Protein AF-A0A4P6HB62-F1 (afdb_monomer)

Nearest PDB structures (foldseek):
  6sy0-assembly1_B  TM=4.475E-01  e=1.836E+00  Plasmodium falciparum 3D7
  6snr-assembly1_A  TM=3.724E-01  e=1.966E+00  Staphylococcus aureus

Radius of gyration: 12.58 Å; Cα contacts (8 Å, |Δi|>4): 88; chains: 1; bounding box: 32×24×33 Å

Mean predicted aligned error: 4.73 Å

Sequence (73 aa):
MKATVDPETRTFTLLADGKGSRWIGQYPIADYEKWVRFYAEQQERYAPHAQSYQPAVDALASIADQIRLLRGC

Solvent-accessible surface area (backbone atoms only — not comparable to full-atom values): 4195 Å² total; per-residue (Å²): 80,46,52,51,75,42,80,90,80,45,27,31,36,44,35,40,72,50,102,90,50,78,49,76,48,78,42,52,55,86,50,46,65,59,52,55,50,50,53,53,52,47,31,67,77,37,57,95,51,24,75,78,45,43,45,56,54,55,21,55,58,75,43,43,67,60,51,50,58,65,71,73,106

Secondary structure (DSSP, 8-state):
-EEEEETTTTEEEEEEEETTEEEEEEEEGGGHHHHHHHHHHHHHHTGGGHHHHHHHHHHHHHTHHHHHHHH--

Structure (mmCIF, N/CA/C/O backbone):
data_AF-A0A4P6HB62-F1
#
_entry.id   AF-A0A4P6HB62-F1
#
loop_
_atom_site.group_PDB
_atom_site.id
_atom_site.type_symbol
_atom_site.label_atom_id
_atom_site.label_alt_id
_atom_site.label_comp_id
_atom_site.label_asym_id
_atom_site.label_entity_id
_atom_site.label_seq_id
_atom_site.pdbx_PDB_ins_code
_atom_site.Cartn_x
_atom_site.Cartn_y
_atom_site.Cartn_z
_atom_site.occupancy
_atom_site.B_iso_or_equiv
_atom_site.auth_seq_id
_atom_site.auth_comp_id
_atom_site.auth_asym_id
_atom_site.auth_atom_id
_atom_site.pdbx_PDB_model_num
ATOM 1 N N . MET A 1 1 ? 11.487 1.712 1.196 1.00 84.00 1 MET A N 1
ATOM 2 C CA . MET A 1 1 ? 10.098 2.153 1.462 1.00 84.00 1 MET A CA 1
ATOM 3 C C . MET A 1 1 ? 9.571 1.365 2.651 1.00 84.00 1 MET A C 1
ATOM 5 O O . MET A 1 1 ? 10.064 0.266 2.880 1.00 84.00 1 MET A O 1
ATOM 9 N N . LYS A 1 2 ? 8.636 1.911 3.425 1.00 89.38 2 LYS A N 1
ATOM 10 C CA . LYS A 1 2 ? 8.026 1.239 4.582 1.00 89.38 2 LYS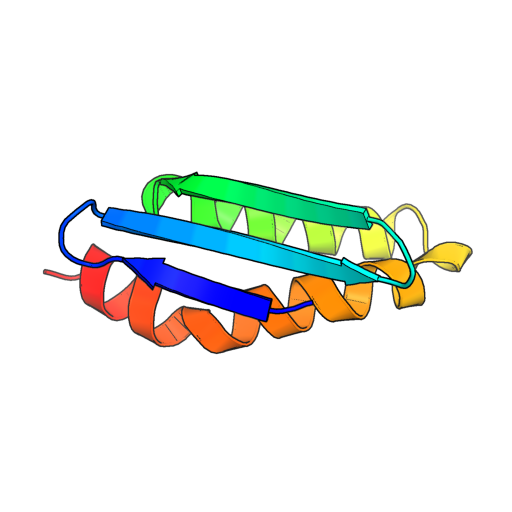 A CA 1
ATOM 11 C C . LYS A 1 2 ? 6.522 1.483 4.575 1.00 89.38 2 LYS A C 1
ATOM 13 O O . LYS A 1 2 ? 6.107 2.577 4.206 1.00 89.38 2 LYS A O 1
ATOM 18 N N . ALA A 1 3 ? 5.731 0.505 5.008 1.00 92.06 3 ALA A N 1
ATOM 19 C CA . ALA A 1 3 ? 4.311 0.698 5.276 1.00 92.06 3 ALA A CA 1
ATOM 20 C C . ALA A 1 3 ? 3.989 0.433 6.751 1.00 92.06 3 ALA A C 1
ATOM 22 O O . ALA A 1 3 ? 4.638 -0.393 7.395 1.00 92.06 3 ALA A O 1
ATOM 23 N N . THR A 1 4 ? 3.003 1.143 7.290 1.00 94.25 4 THR A N 1
ATOM 24 C CA . THR A 1 4 ? 2.477 0.937 8.649 1.00 94.25 4 THR A CA 1
ATOM 25 C C . THR A 1 4 ? 0.964 1.077 8.641 1.00 94.25 4 THR A C 1
ATOM 27 O O . THR A 1 4 ? 0.437 1.864 7.861 1.00 94.25 4 THR A O 1
ATOM 30 N N . VAL A 1 5 ? 0.272 0.349 9.512 1.00 94.88 5 VAL A N 1
ATOM 31 C CA . VAL A 1 5 ? -1.187 0.416 9.654 1.00 94.88 5 VAL A CA 1
ATOM 32 C C . VAL A 1 5 ? -1.532 1.084 10.976 1.00 94.88 5 VAL A C 1
ATOM 34 O O . VAL A 1 5 ? -0.911 0.793 11.995 1.00 94.88 5 VAL A O 1
ATOM 37 N N . ASP A 1 6 ? -2.518 1.969 10.938 1.00 94.12 6 ASP A N 1
ATOM 38 C CA . ASP A 1 6 ? -3.135 2.580 12.104 1.00 94.12 6 ASP A CA 1
ATOM 39 C C . ASP A 1 6 ? -4.555 1.997 12.265 1.00 94.12 6 ASP A C 1
ATOM 41 O O . ASP A 1 6 ? -5.447 2.289 11.454 1.00 94.12 6 ASP A O 1
ATOM 45 N N . PRO A 1 7 ? -4.769 1.107 13.252 1.00 91.75 7 PRO A N 1
ATOM 46 C CA . PRO A 1 7 ? -6.043 0.416 13.421 1.00 91.75 7 PRO A CA 1
ATOM 47 C C . PRO A 1 7 ? -7.146 1.324 13.980 1.00 91.75 7 PRO A C 1
ATOM 49 O O . PRO A 1 7 ? -8.318 1.076 13.702 1.00 91.75 7 PRO A O 1
ATOM 52 N N . GLU A 1 8 ? -6.794 2.375 14.727 1.00 92.56 8 GLU A N 1
ATOM 53 C CA . GLU A 1 8 ? -7.754 3.293 15.354 1.00 92.56 8 GLU A CA 1
ATOM 54 C C . GLU A 1 8 ? -8.439 4.171 14.306 1.00 92.56 8 GLU A C 1
ATOM 56 O O . GLU A 1 8 ? -9.661 4.314 14.285 1.00 92.56 8 GLU A O 1
ATOM 61 N N . THR A 1 9 ? -7.649 4.711 13.382 1.00 93.06 9 THR A N 1
ATOM 62 C CA . THR A 1 9 ? -8.131 5.565 12.290 1.00 93.06 9 THR A CA 1
ATOM 63 C C . THR A 1 9 ? -8.508 4.777 11.039 1.00 93.06 9 THR A C 1
ATOM 65 O O . THR A 1 9 ? -9.009 5.361 10.078 1.00 93.06 9 THR A O 1
ATOM 68 N N . ARG A 1 10 ? -8.282 3.454 11.027 1.00 93.56 10 ARG A N 1
ATOM 69 C CA . ARG A 1 10 ? -8.473 2.575 9.859 1.00 93.56 10 ARG A CA 1
ATOM 70 C C . ARG A 1 10 ? -7.752 3.113 8.619 1.00 93.56 10 ARG A C 1
ATOM 72 O O . ARG A 1 10 ? -8.299 3.132 7.509 1.00 93.56 10 ARG A O 1
ATOM 79 N N . THR A 1 11 ? -6.493 3.509 8.799 1.00 95.69 11 THR A N 1
ATOM 80 C CA . THR A 1 11 ? -5.622 3.978 7.714 1.00 95.69 11 THR A CA 1
ATOM 81 C C . THR A 1 11 ? -4.329 3.173 7.633 1.00 95.69 11 THR A C 1
ATOM 83 O O . THR A 1 11 ? -3.940 2.474 8.565 1.00 95.69 11 THR A O 1
ATOM 86 N N . PHE A 1 12 ? -3.647 3.250 6.497 1.00 94.62 12 PHE A N 1
ATOM 87 C CA . PHE A 1 12 ? -2.269 2.813 6.355 1.00 94.62 12 PHE A CA 1
ATOM 88 C C . PHE A 1 12 ? -1.429 3.933 5.754 1.00 94.62 12 PHE A C 1
ATOM 90 O O . PHE A 1 12 ? -1.906 4.742 4.959 1.00 94.62 12 PHE A O 1
ATOM 97 N N . THR A 1 13 ? -0.159 3.958 6.122 1.00 93.88 13 THR A N 1
ATOM 98 C CA . THR A 1 13 ? 0.804 4.959 5.681 1.00 93.88 13 THR A CA 1
ATOM 99 C C . THR A 1 13 ? 1.874 4.286 4.846 1.00 93.88 13 THR A C 1
ATOM 101 O O . THR A 1 13 ? 2.469 3.305 5.288 1.00 93.88 13 THR A O 1
ATOM 104 N N . LEU A 1 14 ? 2.143 4.828 3.661 1.00 91.25 14 LEU A N 1
ATOM 105 C CA . LEU A 1 14 ? 3.242 4.439 2.787 1.00 91.25 14 LEU A CA 1
ATOM 106 C C . LEU A 1 14 ? 4.328 5.518 2.853 1.00 91.25 14 LEU A C 1
ATOM 108 O O . LEU A 1 14 ? 4.092 6.686 2.543 1.00 91.25 14 LEU A O 1
ATOM 112 N N . LEU A 1 15 ? 5.521 5.122 3.281 1.00 88.31 15 LEU A N 1
ATOM 113 C CA . LEU A 1 15 ? 6.648 6.008 3.525 1.00 88.31 15 LEU A CA 1
ATOM 114 C C . LEU A 1 15 ? 7.792 5.693 2.563 1.00 88.31 15 LEU A C 1
ATOM 116 O O . LEU A 1 15 ? 8.44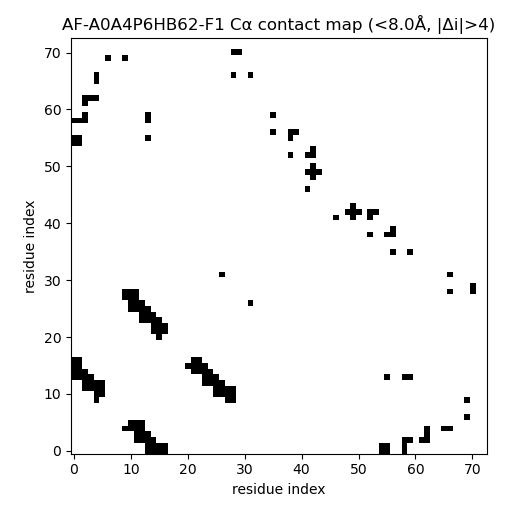0 4.644 2.668 1.00 88.31 15 LEU A O 1
ATOM 120 N N . ALA A 1 16 ? 8.063 6.607 1.636 1.00 80.25 16 ALA A N 1
ATOM 121 C CA . ALA A 1 16 ? 9.271 6.563 0.825 1.00 80.25 16 ALA A CA 1
ATOM 122 C C . ALA A 1 16 ? 10.399 7.251 1.597 1.00 80.25 16 ALA A C 1
ATOM 124 O O . ALA A 1 16 ? 10.358 8.459 1.814 1.00 80.25 16 ALA A O 1
ATOM 125 N N . ASP A 1 17 ? 11.387 6.466 2.019 1.00 65.38 17 ASP A N 1
ATOM 126 C CA . ASP A 1 17 ? 12.642 6.980 2.554 1.00 65.38 17 ASP A CA 1
ATOM 127 C C . ASP A 1 17 ? 13.689 6.885 1.440 1.00 65.38 17 ASP A C 1
ATOM 129 O O . ASP A 1 17 ? 14.022 5.789 0.978 1.00 65.38 17 ASP A O 1
ATOM 133 N N . GLY A 1 18 ? 14.114 8.040 0.935 1.00 57.00 18 GLY A N 1
ATOM 134 C CA . GLY A 1 18 ? 15.162 8.188 -0.069 1.00 57.00 18 GLY A CA 1
ATOM 135 C C . GLY A 1 18 ? 16.033 9.391 0.282 1.00 57.00 18 GLY A C 1
ATOM 136 O O . GLY A 1 18 ? 15.580 10.295 0.986 1.00 57.00 18 GLY A O 1
ATOM 137 N N . LYS A 1 19 ? 17.291 9.403 -0.185 1.00 50.41 19 LYS A N 1
ATOM 138 C CA . LYS A 1 19 ? 18.271 10.466 0.111 1.00 50.41 19 LYS A CA 1
ATOM 139 C C . LYS A 1 19 ? 17.693 11.856 -0.218 1.00 50.41 19 LYS A C 1
ATOM 141 O O . LYS A 1 19 ? 17.734 12.281 -1.365 1.00 50.41 19 LYS A O 1
ATOM 146 N N . GLY A 1 20 ? 17.174 12.553 0.796 1.00 51.97 20 GLY A N 1
ATOM 147 C CA . GLY A 1 20 ? 16.731 13.950 0.723 1.00 51.97 20 GLY A CA 1
ATOM 148 C C . GLY A 1 20 ? 15.227 14.200 0.547 1.00 51.97 20 GLY A C 1
ATOM 149 O O . GLY A 1 20 ? 14.829 15.361 0.504 1.00 51.97 20 GLY A O 1
ATOM 150 N N . SER A 1 21 ? 14.365 13.182 0.460 1.00 53.62 21 SER A N 1
ATOM 151 C CA . SER A 1 21 ? 12.909 13.398 0.373 1.00 53.62 21 SER A CA 1
ATOM 152 C C . SER A 1 21 ? 12.135 12.276 1.049 1.00 53.62 21 SER A C 1
ATOM 154 O O . SER A 1 21 ? 12.229 11.113 0.659 1.00 53.62 21 SER A O 1
ATOM 156 N N . ARG A 1 22 ? 11.354 12.648 2.067 1.00 68.50 22 ARG A N 1
ATOM 157 C CA . ARG A 1 22 ? 10.452 11.753 2.787 1.00 68.50 22 ARG A CA 1
ATOM 158 C C . ARG A 1 22 ? 9.046 11.975 2.254 1.00 68.50 22 ARG A C 1
ATOM 160 O O . ARG A 1 22 ? 8.388 12.941 2.630 1.00 68.50 22 ARG A O 1
ATOM 167 N N . TRP A 1 23 ? 8.607 11.111 1.347 1.00 70.44 23 TRP A N 1
ATOM 168 C CA . TRP A 1 23 ? 7.222 11.137 0.886 1.00 70.44 23 TRP A CA 1
ATOM 169 C C . TRP A 1 23 ? 6.375 10.263 1.811 1.00 70.44 23 TRP A C 1
ATOM 171 O O . TRP A 1 23 ? 6.742 9.121 2.094 1.00 70.44 23 TRP A O 1
ATOM 181 N N . ILE A 1 24 ? 5.274 10.823 2.310 1.00 80.81 24 ILE A N 1
ATOM 182 C CA . ILE A 1 24 ? 4.351 10.165 3.235 1.00 80.81 24 ILE A CA 1
ATOM 183 C C . ILE A 1 24 ? 2.956 10.264 2.626 1.00 80.81 24 ILE A C 1
ATOM 185 O O . ILE A 1 24 ? 2.411 11.360 2.513 1.00 80.81 24 ILE A O 1
ATOM 189 N N . GLY A 1 25 ? 2.392 9.127 2.231 1.00 88.38 25 GLY A N 1
ATOM 190 C CA . GLY A 1 25 ? 0.989 9.022 1.840 1.00 88.38 25 GLY A CA 1
ATOM 191 C C . GLY A 1 25 ? 0.217 8.247 2.899 1.00 88.38 25 GLY A C 1
ATOM 192 O O . GLY A 1 25 ? 0.591 7.117 3.199 1.00 88.38 25 GLY A O 1
ATOM 193 N N . GLN A 1 26 ? -0.832 8.840 3.470 1.00 92.94 26 GLN A N 1
ATOM 194 C CA . GLN A 1 26 ? -1.764 8.161 4.375 1.00 92.94 26 GLN A CA 1
ATOM 195 C C . GLN A 1 26 ? -3.071 7.894 3.631 1.00 92.94 26 GLN A C 1
ATOM 197 O O . GLN A 1 26 ? -3.638 8.799 3.017 1.00 92.94 26 GLN A 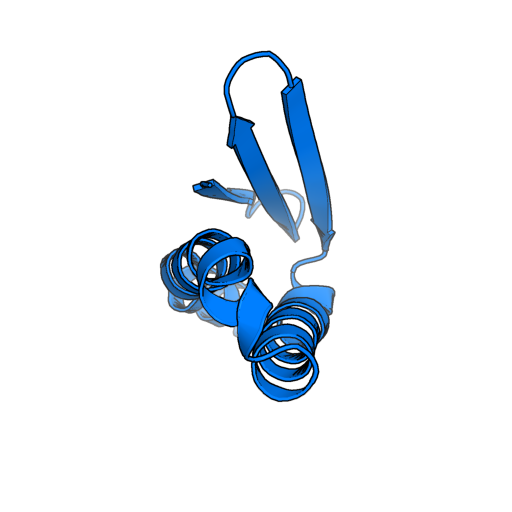O 1
ATOM 202 N N . TYR A 1 27 ? -3.536 6.651 3.677 1.00 93.94 27 TYR A N 1
ATOM 203 C CA . TYR A 1 27 ? -4.656 6.167 2.880 1.00 93.94 27 TYR A CA 1
ATOM 204 C C . TYR A 1 27 ? -5.621 5.343 3.734 1.00 93.94 27 TYR A C 1
ATOM 206 O O . TYR A 1 27 ? -5.180 4.649 4.650 1.00 93.94 27 TYR A O 1
ATOM 214 N N . PRO A 1 28 ? -6.929 5.356 3.441 1.00 95.50 28 PRO A N 1
ATOM 215 C CA . PRO A 1 28 ? -7.875 4.443 4.075 1.00 95.50 28 PRO A CA 1
ATOM 216 C C . PRO A 1 28 ? -7.514 2.980 3.790 1.00 95.50 28 PRO A C 1
ATOM 218 O O . PRO A 1 28 ? -7.144 2.641 2.666 1.00 95.50 28 PRO A O 1
ATOM 221 N N . ILE A 1 29 ? -7.710 2.077 4.757 1.00 95.06 29 ILE A N 1
ATOM 222 C CA . ILE A 1 29 ? -7.504 0.629 4.527 1.00 95.06 29 ILE A CA 1
ATOM 223 C C . ILE A 1 29 ? -8.413 0.062 3.424 1.00 95.06 29 ILE A C 1
ATOM 225 O O . ILE A 1 29 ? -8.072 -0.940 2.800 1.00 95.06 29 ILE A O 1
ATOM 229 N N . ALA A 1 30 ? -9.548 0.715 3.153 1.00 94.31 30 ALA A N 1
ATOM 230 C CA . ALA A 1 30 ? -10.448 0.366 2.055 1.00 94.31 30 ALA A CA 1
ATOM 231 C C . ALA A 1 30 ? -9.794 0.546 0.672 1.00 94.31 30 ALA A C 1
ATOM 233 O O . ALA A 1 30 ? -10.102 -0.202 -0.252 1.00 94.31 30 ALA A O 1
ATOM 234 N N . ASP A 1 31 ? -8.843 1.477 0.545 1.00 94.88 31 ASP A N 1
ATOM 235 C CA . ASP A 1 31 ? -8.104 1.729 -0.696 1.00 94.88 31 ASP A CA 1
ATOM 236 C C . ASP A 1 31 ? -6.895 0.797 -0.870 1.00 94.88 31 ASP A C 1
ATOM 238 O O . ASP A 1 31 ? -6.183 0.886 -1.871 1.00 94.88 31 ASP A O 1
ATOM 242 N N . TYR A 1 32 ? -6.632 -0.110 0.075 1.00 94.56 32 TYR A N 1
ATOM 243 C CA . TYR A 1 32 ? -5.459 -0.986 0.024 1.00 94.56 32 TYR A CA 1
ATOM 244 C C . TYR A 1 32 ? -5.369 -1.775 -1.292 1.00 94.56 32 TYR A C 1
ATOM 246 O O . TYR A 1 32 ? -4.333 -1.753 -1.956 1.00 94.56 32 TYR A O 1
ATOM 254 N N . GLU A 1 33 ? -6.463 -2.413 -1.720 1.00 94.25 33 GLU A N 1
ATOM 255 C CA . GLU A 1 33 ? -6.484 -3.206 -2.961 1.00 94.25 33 GLU A CA 1
ATOM 256 C C . GLU A 1 33 ? -6.248 -2.346 -4.205 1.00 94.25 33 GLU A C 1
ATOM 258 O O . GLU A 1 33 ? -5.568 -2.776 -5.137 1.00 94.25 33 GLU A O 1
ATOM 263 N N . LYS A 1 34 ? -6.745 -1.104 -4.197 1.00 94.81 34 LYS A N 1
ATOM 264 C CA . LYS A 1 34 ? -6.493 -0.130 -5.263 1.00 94.81 34 LYS A CA 1
ATOM 265 C C . LYS A 1 34 ? -5.000 0.165 -5.386 1.00 94.81 34 LYS A C 1
ATOM 267 O O . LYS A 1 34 ? -4.483 0.179 -6.500 1.00 94.81 34 LYS A O 1
ATOM 272 N N . TRP A 1 35 ? -4.302 0.375 -4.270 1.00 93.56 35 TRP A N 1
ATOM 273 C CA . TRP A 1 35 ? -2.864 0.659 -4.283 1.00 93.56 35 TRP A CA 1
ATOM 274 C C . TRP A 1 35 ? -2.022 -0.559 -4.661 1.00 93.56 35 TRP A C 1
ATOM 276 O O . TRP A 1 35 ? -1.099 -0.421 -5.461 1.00 93.56 35 TRP A O 1
ATOM 286 N N . VAL A 1 36 ? -2.364 -1.752 -4.164 1.00 93.94 36 VAL A N 1
ATOM 287 C CA . VAL A 1 36 ? -1.701 -3.005 -4.573 1.00 93.94 36 VAL A CA 1
ATOM 288 C C . VAL A 1 36 ? -1.816 -3.204 -6.083 1.00 93.94 36 VAL A C 1
ATOM 290 O O . VAL A 1 36 ? -0.807 -3.421 -6.756 1.00 93.94 36 VAL A O 1
ATOM 293 N N . ARG A 1 37 ? -3.030 -3.063 -6.627 1.00 94.38 37 ARG A N 1
ATOM 294 C CA . ARG A 1 37 ? -3.272 -3.183 -8.066 1.00 94.38 37 ARG A CA 1
ATOM 295 C C . ARG A 1 37 ? -2.513 -2.120 -8.856 1.00 94.38 37 ARG A C 1
ATOM 297 O O . ARG A 1 37 ? -1.859 -2.460 -9.833 1.00 94.38 37 ARG A O 1
ATOM 304 N N . PHE A 1 38 ? -2.548 -0.867 -8.404 1.00 92.88 38 PHE A N 1
ATOM 305 C CA . PHE A 1 38 ? -1.846 0.229 -9.064 1.00 92.88 38 PHE A CA 1
ATOM 306 C C . PHE A 1 38 ? -0.353 -0.073 -9.227 1.00 92.88 38 PHE A C 1
ATOM 308 O O . PHE A 1 38 ? 0.163 0.026 -10.336 1.00 92.88 38 PHE A O 1
ATOM 315 N N . TYR A 1 39 ? 0.345 -0.478 -8.159 1.00 90.19 39 TYR A N 1
ATOM 316 C CA . TYR A 1 39 ? 1.781 -0.766 -8.250 1.00 90.19 39 TYR A CA 1
ATOM 317 C C . TYR A 1 39 ? 2.092 -2.003 -9.099 1.00 90.19 39 TYR A C 1
ATOM 319 O O . TYR A 1 39 ? 3.082 -1.983 -9.829 1.00 90.19 39 TYR A O 1
ATOM 327 N N . ALA A 1 40 ? 1.239 -3.031 -9.074 1.00 89.56 40 ALA A N 1
ATOM 328 C CA . ALA A 1 40 ? 1.374 -4.181 -9.968 1.00 89.56 40 ALA A CA 1
ATOM 329 C C . ALA A 1 40 ? 1.217 -3.772 -11.447 1.00 89.56 40 ALA A C 1
ATOM 331 O O . ALA A 1 40 ? 2.058 -4.112 -12.279 1.00 89.56 40 ALA A O 1
A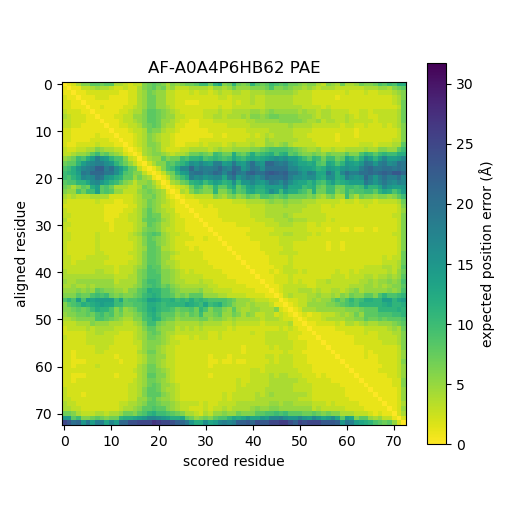TOM 332 N N . GLU A 1 41 ? 0.203 -2.960 -11.765 1.00 91.81 41 GLU A N 1
ATOM 333 C CA . GLU A 1 41 ? -0.018 -2.421 -13.114 1.00 91.81 41 GLU A CA 1
ATOM 334 C C . GLU A 1 41 ? 1.146 -1.519 -13.564 1.00 91.81 41 GLU A C 1
ATOM 336 O O . GLU A 1 41 ? 1.528 -1.550 -14.733 1.00 91.81 41 GLU A O 1
ATOM 341 N N . GLN A 1 42 ? 1.759 -0.742 -12.658 1.00 89.75 42 GLN A N 1
ATOM 342 C CA . GLN A 1 42 ? 2.960 0.044 -12.981 1.00 89.75 42 GLN A CA 1
ATOM 343 C C . GLN A 1 42 ? 4.167 -0.846 -13.305 1.00 89.75 42 GLN A C 1
ATOM 345 O O . GLN A 1 42 ? 4.899 -0.541 -14.246 1.00 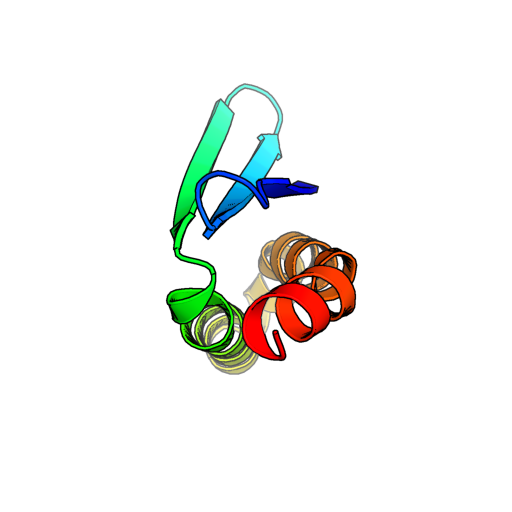89.75 42 GLN A O 1
ATOM 350 N N . GLN A 1 43 ? 4.377 -1.942 -12.566 1.00 87.50 43 GLN A N 1
ATOM 351 C CA . GLN A 1 43 ? 5.471 -2.881 -12.843 1.00 87.50 43 GLN A CA 1
ATOM 352 C C . GLN A 1 43 ? 5.311 -3.570 -14.201 1.00 87.50 43 GLN A C 1
ATOM 354 O O . GLN A 1 43 ? 6.294 -3.707 -14.927 1.00 87.50 43 GLN A O 1
ATOM 359 N N . GLU A 1 44 ? 4.086 -3.955 -14.562 1.00 88.81 44 GLU A N 1
ATOM 360 C CA . GLU A 1 44 ? 3.798 -4.578 -15.858 1.00 88.81 44 GLU A CA 1
ATOM 361 C C . GLU A 1 44 ? 3.933 -3.574 -17.011 1.00 88.81 44 GLU A C 1
ATOM 363 O O . GLU A 1 44 ? 4.599 -3.840 -18.014 1.00 88.81 44 GLU A O 1
ATOM 368 N N . ARG A 1 45 ? 3.355 -2.378 -16.850 1.00 89.12 45 ARG A N 1
ATOM 369 C CA . ARG A 1 45 ? 3.336 -1.341 -17.890 1.00 89.12 45 ARG A CA 1
ATOM 370 C C . ARG A 1 45 ? 4.702 -0.704 -18.127 1.00 89.12 45 ARG A C 1
ATOM 372 O O . ARG A 1 45 ? 5.006 -0.306 -19.251 1.00 89.12 45 ARG A O 1
ATOM 379 N N . TYR A 1 46 ? 5.515 -0.595 -17.081 1.00 86.00 46 TYR A N 1
ATOM 380 C CA . TYR A 1 46 ? 6.833 0.029 -17.119 1.00 86.00 46 TYR A CA 1
ATOM 381 C C . TYR A 1 46 ? 7.905 -0.950 -16.643 1.00 86.00 46 TYR A C 1
ATOM 383 O O . TYR A 1 46 ? 8.668 -0.651 -15.724 1.00 86.00 46 TYR A O 1
ATOM 391 N N . ALA A 1 47 ? 8.007 -2.099 -17.316 1.00 77.81 47 ALA A N 1
ATOM 392 C CA . ALA A 1 47 ? 9.005 -3.132 -17.029 1.00 77.81 47 ALA A CA 1
ATOM 393 C C . ALA A 1 47 ? 10.452 -2.608 -16.829 1.00 77.81 47 ALA A C 1
ATOM 395 O O . ALA A 1 47 ? 11.102 -3.052 -15.881 1.0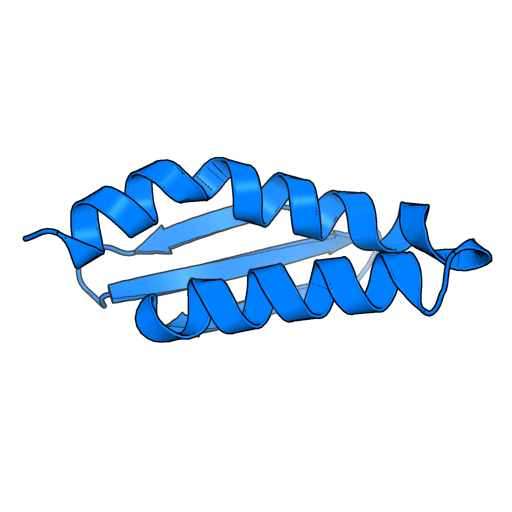0 77.81 47 ALA A O 1
ATOM 396 N N . PRO A 1 48 ? 10.962 -1.616 -17.599 1.00 85.00 48 PRO A N 1
ATOM 397 C CA . PRO A 1 48 ? 12.302 -1.053 -17.372 1.00 85.00 48 PRO A CA 1
ATOM 398 C C . PRO A 1 48 ? 12.478 -0.361 -16.010 1.00 85.00 48 PRO A C 1
ATOM 400 O O . PRO A 1 48 ? 13.595 -0.238 -15.517 1.00 85.00 48 PRO A O 1
ATOM 403 N N . HIS A 1 49 ? 11.380 0.086 -15.397 1.00 77.00 49 HIS A N 1
ATOM 404 C CA . HIS A 1 49 ? 11.344 0.758 -14.097 1.00 77.00 49 HIS A CA 1
ATOM 405 C C . HIS A 1 49 ? 10.684 -0.101 -13.008 1.00 77.00 49 HIS A C 1
ATOM 407 O O . HIS A 1 49 ? 10.509 0.368 -11.884 1.00 77.00 49 HIS A O 1
ATOM 413 N N . ALA A 1 50 ? 10.354 -1.367 -13.294 1.00 79.75 50 ALA A N 1
ATOM 414 C CA . ALA A 1 50 ? 9.682 -2.263 -12.351 1.00 79.75 50 ALA A CA 1
ATOM 415 C C . ALA A 1 50 ? 10.437 -2.388 -11.016 1.00 79.75 50 ALA A C 1
ATOM 417 O O . ALA A 1 50 ? 9.820 -2.415 -9.947 1.00 79.75 50 ALA A O 1
ATOM 418 N N . GLN A 1 51 ? 11.774 -2.374 -11.065 1.00 81.69 51 GLN A N 1
ATOM 419 C CA . GLN A 1 51 ? 12.632 -2.405 -9.876 1.00 81.69 51 GLN A CA 1
ATOM 420 C C . GLN A 1 51 ? 12.482 -1.161 -8.989 1.00 81.69 51 GLN A C 1
ATOM 422 O O . GLN A 1 51 ? 12.639 -1.258 -7.775 1.00 81.69 51 GLN A O 1
ATOM 427 N N . SER A 1 52 ? 12.137 -0.002 -9.557 1.00 84.81 52 SER A N 1
ATOM 428 C CA . SER A 1 52 ? 11.885 1.221 -8.786 1.00 84.81 52 SER A CA 1
ATOM 429 C C . SER A 1 52 ? 10.572 1.154 -7.998 1.00 84.81 52 SER A C 1
ATOM 431 O O . SER A 1 52 ? 10.449 1.816 -6.969 1.00 84.81 52 SER A O 1
ATOM 433 N N . TYR A 1 53 ? 9.615 0.330 -8.440 1.00 85.62 53 TYR A N 1
ATOM 434 C CA . TYR A 1 53 ? 8.338 0.110 -7.754 1.00 85.62 53 TYR A CA 1
ATOM 435 C C . TYR A 1 53 ? 8.373 -1.059 -6.762 1.00 85.62 53 TYR A C 1
ATOM 437 O O . TYR A 1 53 ? 7.540 -1.098 -5.856 1.00 85.62 53 TYR A O 1
ATOM 445 N N . GLN A 1 54 ? 9.346 -1.972 -6.875 1.00 88.69 54 GLN A N 1
ATOM 446 C CA . GLN A 1 54 ? 9.459 -3.146 -6.001 1.00 88.69 54 GLN A CA 1
ATOM 447 C C . GLN A 1 54 ? 9.422 -2.801 -4.499 1.00 88.69 54 GLN A C 1
ATOM 449 O O . GLN A 1 54 ? 8.652 -3.433 -3.777 1.00 88.69 54 GLN A O 1
ATOM 454 N N . PRO A 1 55 ? 10.111 -1.747 -4.007 1.00 90.00 55 PRO A N 1
ATOM 455 C CA . PRO A 1 55 ? 10.028 -1.380 -2.595 1.00 90.00 55 PRO A CA 1
ATOM 456 C C . PRO A 1 55 ? 8.610 -1.019 -2.126 1.00 90.00 55 PRO A C 1
ATOM 458 O O . PRO A 1 55 ? 8.299 -1.204 -0.951 1.00 90.00 55 PRO A O 1
ATO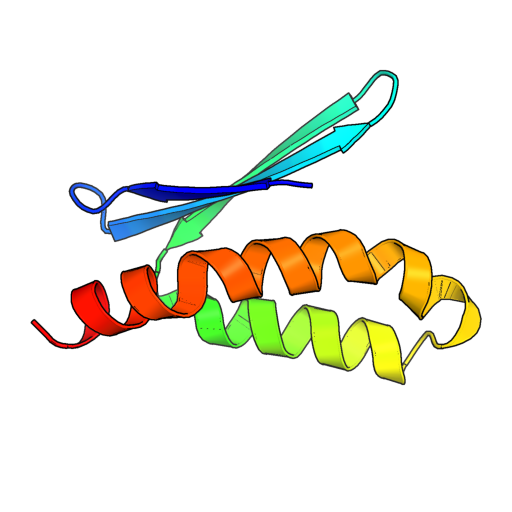M 461 N N . ALA A 1 56 ? 7.760 -0.483 -3.009 1.00 89.00 56 ALA A N 1
ATOM 462 C CA . ALA A 1 56 ? 6.365 -0.170 -2.693 1.00 89.00 56 ALA A CA 1
ATOM 463 C C . ALA A 1 56 ? 5.509 -1.431 -2.606 1.00 89.00 56 ALA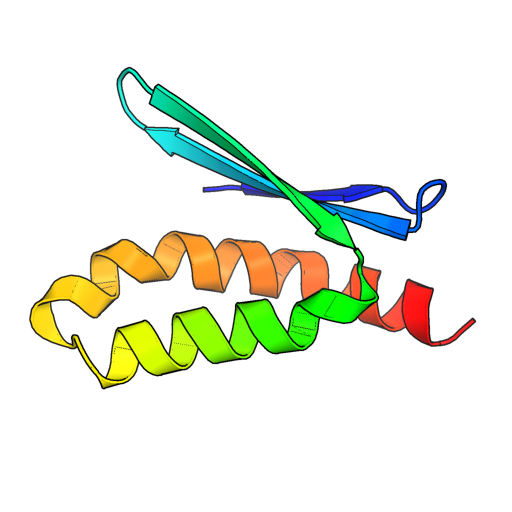 A C 1
ATOM 465 O O . ALA A 1 56 ? 4.701 -1.563 -1.686 1.00 89.00 56 ALA A O 1
ATOM 466 N N . VAL A 1 57 ? 5.732 -2.369 -3.527 1.00 91.06 57 VAL A N 1
ATOM 467 C CA . VAL A 1 57 ? 5.072 -3.678 -3.535 1.00 91.06 57 VAL A CA 1
ATOM 468 C C . VAL A 1 57 ? 5.415 -4.454 -2.266 1.00 91.06 57 VAL A C 1
ATOM 470 O O . VAL A 1 57 ? 4.507 -4.903 -1.568 1.00 91.06 57 VAL A O 1
ATOM 473 N N . ASP A 1 58 ? 6.697 -4.522 -1.900 1.00 92.75 58 ASP A N 1
ATOM 474 C CA . ASP A 1 58 ? 7.146 -5.208 -0.681 1.00 92.75 58 ASP A CA 1
ATOM 475 C C . ASP A 1 58 ? 6.568 -4.553 0.584 1.00 92.75 58 ASP A C 1
ATOM 477 O O . ASP A 1 58 ? 6.110 -5.234 1.505 1.00 92.75 58 ASP A O 1
ATOM 481 N N . ALA A 1 59 ? 6.534 -3.216 0.622 1.00 92.88 59 ALA A N 1
ATOM 482 C CA . ALA A 1 59 ? 5.944 -2.475 1.731 1.00 92.88 59 ALA A CA 1
ATOM 483 C C . ALA A 1 59 ? 4.444 -2.788 1.887 1.00 92.88 59 ALA A C 1
ATOM 485 O O . ALA A 1 59 ? 4.000 -3.097 2.993 1.00 92.88 59 ALA A O 1
ATOM 486 N N . LEU A 1 60 ? 3.670 -2.774 0.798 1.00 93.88 60 LEU A N 1
ATOM 487 C CA . LEU A 1 60 ? 2.245 -3.124 0.828 1.00 93.88 60 LEU A CA 1
ATOM 488 C C . LEU A 1 60 ? 2.010 -4.597 1.183 1.00 93.88 60 LEU A C 1
ATOM 490 O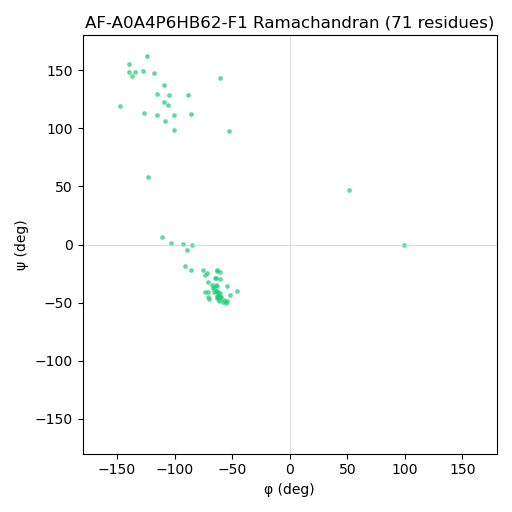 O . LEU A 1 60 ? 1.059 -4.899 1.907 1.00 93.88 60 LEU A O 1
ATOM 494 N N . ALA A 1 61 ? 2.872 -5.506 0.724 1.00 94.62 61 ALA A N 1
ATOM 495 C CA . ALA A 1 61 ? 2.800 -6.921 1.079 1.00 94.62 61 ALA A CA 1
ATOM 496 C C . ALA A 1 61 ? 3.019 -7.135 2.587 1.00 94.62 61 ALA A C 1
ATOM 498 O O . ALA A 1 61 ? 2.289 -7.903 3.209 1.00 94.62 61 ALA A O 1
ATOM 499 N N . SER A 1 62 ? 3.949 -6.396 3.204 1.00 95.56 62 SER A N 1
ATOM 500 C CA . SER A 1 62 ? 4.254 -6.523 4.641 1.00 95.56 62 SER A CA 1
ATOM 501 C C . SER A 1 62 ? 3.097 -6.159 5.584 1.00 95.56 62 SER A C 1
ATOM 503 O O . SER A 1 62 ? 3.068 -6.611 6.728 1.00 95.56 62 SER A O 1
ATOM 505 N N . ILE A 1 63 ? 2.130 -5.360 5.118 1.00 94.81 63 ILE A N 1
ATOM 506 C CA . ILE A 1 63 ? 0.944 -4.970 5.897 1.00 94.81 63 ILE A CA 1
ATOM 507 C C . ILE A 1 63 ? -0.325 -5.735 5.494 1.00 94.81 63 ILE A C 1
ATOM 509 O O . ILE A 1 63 ? -1.384 -5.492 6.072 1.00 94.81 63 ILE A O 1
ATOM 513 N N . ALA A 1 64 ? -0.241 -6.661 4.532 1.00 94.94 64 ALA A N 1
ATOM 514 C CA . ALA A 1 64 ? -1.401 -7.341 3.953 1.00 94.94 64 ALA A CA 1
ATOM 515 C C . ALA A 1 64 ? -2.254 -8.071 5.002 1.00 94.94 64 ALA A C 1
ATOM 517 O O . ALA A 1 64 ? -3.472 -7.895 5.036 1.00 94.94 64 ALA A O 1
ATOM 518 N N . ASP A 1 65 ? -1.629 -8.852 5.887 1.00 94.88 65 ASP A N 1
ATOM 519 C CA . ASP A 1 65 ? -2.350 -9.591 6.931 1.00 94.88 65 ASP A CA 1
ATOM 520 C C . ASP A 1 65 ? -2.996 -8.665 7.966 1.00 94.88 65 ASP A C 1
ATOM 522 O O . ASP A 1 65 ? -4.137 -8.892 8.365 1.00 94.88 65 ASP A O 1
ATOM 526 N N . GLN A 1 66 ? -2.334 -7.563 8.332 1.00 94.50 66 GLN A N 1
ATOM 527 C CA . GLN A 1 66 ? -2.915 -6.559 9.232 1.00 94.50 66 GLN A CA 1
ATOM 528 C C . GLN A 1 66 ? -4.163 -5.913 8.612 1.00 94.50 66 GLN A C 1
ATOM 530 O O . GLN A 1 66 ? -5.192 -5.789 9.275 1.00 94.50 66 GLN A O 1
ATOM 535 N N . ILE A 1 67 ? -4.105 -5.558 7.324 1.00 94.00 67 ILE A N 1
ATOM 536 C CA . ILE A 1 67 ? -5.257 -5.014 6.590 1.00 94.00 67 ILE A CA 1
ATOM 537 C C . ILE A 1 67 ? -6.403 -6.034 6.539 1.00 94.00 67 ILE A C 1
ATOM 539 O O . ILE A 1 67 ? -7.557 -5.665 6.761 1.00 94.00 67 ILE A O 1
ATOM 543 N N . ARG A 1 68 ? -6.108 -7.310 6.254 1.00 92.56 68 ARG A N 1
ATOM 544 C CA . ARG A 1 68 ? -7.122 -8.379 6.198 1.00 92.56 68 ARG A CA 1
ATOM 545 C C . ARG A 1 68 ? -7.846 -8.540 7.530 1.00 92.56 68 ARG A C 1
ATOM 547 O O . ARG A 1 68 ? -9.073 -8.590 7.536 1.00 92.56 68 ARG A O 1
ATOM 554 N N . LEU A 1 69 ? -7.105 -8.556 8.638 1.00 93.31 69 LEU A N 1
ATOM 555 C CA . LEU A 1 69 ? -7.677 -8.650 9.984 1.00 93.31 69 LEU A CA 1
ATOM 556 C C . LEU A 1 69 ? -8.600 -7.466 10.300 1.00 93.31 69 LEU A C 1
ATOM 558 O O . LEU A 1 69 ? -9.688 -7.663 10.827 1.00 93.31 69 LEU A O 1
ATOM 562 N N . LEU A 1 70 ? -8.212 -6.245 9.924 1.00 91.00 70 LEU A N 1
ATOM 563 C CA . LEU A 1 70 ? -9.007 -5.039 10.193 1.00 91.00 70 LEU A CA 1
ATOM 564 C C . LEU A 1 70 ? -10.235 -4.878 9.289 1.00 91.00 70 LEU A C 1
ATOM 566 O O . LEU A 1 70 ? -11.161 -4.155 9.649 1.00 91.00 70 LEU A O 1
ATOM 570 N N . ARG A 1 71 ? -10.246 -5.515 8.113 1.00 86.50 71 ARG A N 1
ATOM 571 C CA . ARG A 1 71 ? -11.412 -5.547 7.212 1.00 86.50 71 ARG A CA 1
ATOM 572 C C . ARG A 1 71 ? -12.401 -6.664 7.551 1.00 86.50 71 ARG A C 1
ATOM 574 O O . ARG A 1 71 ? -13.545 -6.584 7.120 1.00 86.50 71 ARG A O 1
ATOM 581 N N . GLY A 1 72 ? -11.947 -7.703 8.252 1.00 77.50 72 GLY A N 1
ATOM 582 C CA . GLY A 1 72 ? -12.731 -8.890 8.601 1.00 77.50 72 GLY A CA 1
ATOM 583 C C . GLY A 1 72 ? -13.448 -8.839 9.956 1.00 77.50 72 GLY A C 1
ATOM 584 O O . GLY A 1 72 ? -14.116 -9.816 10.285 1.00 77.50 72 GLY A O 1
ATOM 585 N N . CYS A 1 73 ? -13.322 -7.744 10.717 1.00 50.28 73 CYS A N 1
ATOM 586 C CA . CYS A 1 73 ? -14.028 -7.499 11.982 1.00 50.28 73 CYS A CA 1
ATOM 587 C C . CYS A 1 73 ? -15.097 -6.408 11.845 1.00 50.28 73 CYS A C 1
ATOM 589 O O . CYS A 1 73 ? -14.787 -5.330 11.279 1.00 50.28 73 CYS A O 1
#

pLDDT: mean 87.02, std 11.35, range [50.28, 95.69]

Foldseek 3Di:
DAKDADLVVQWIWDWDDDVPDTDIDIGHLVCLVVQLVVLVVCCVVPVVCNVVSVVVNVNSVVCVVVSVVSVVD